Protein AF-B6IF90-F1 (afdb_monomer_lite)

Secondary structure (DSSP, 8-state):
------HHHHHHHHHHHHHHHHHHHHHHHHHHHHHHIIIIIHHHHHS---SS--HHHHHHHHHHHHHHHHHHHHHHHHHHHHHHHHHHHHHHHHHHHHHHH--

pLDDT: mean 78.38, std 13.09, range [39.22, 93.06]

Sequence (103 aa):
MTMLDSAFDRERAEIVTRLLKVTDQLAATRELLKDFEEVWVHPITTKKRVRGQTRAQLWVMTKIMEREIQFNQMIWELTAAQAHETEAILRETLHDELKKFQL

Radius of gyration: 22.98 Å; chains: 1; bounding box: 45×23×72 Å

Structure (mmCIF, N/CA/C/O backbone):
data_AF-B6IF90-F1
#
_entry.id   AF-B6IF90-F1
#
loop_
_atom_site.group_PDB
_atom_site.id
_atom_site.type_symbol
_atom_site.label_atom_id
_atom_site.label_alt_id
_atom_site.label_comp_id
_atom_site.label_asym_id
_atom_site.label_entity_id
_atom_site.label_seq_id
_atom_site.pdbx_PDB_ins_code
_atom_site.Cartn_x
_atom_site.Cartn_y
_atom_site.Cartn_z
_atom_site.occupancy
_atom_site.B_iso_or_equiv
_atom_site.auth_seq_id
_atom_site.auth_comp_id
_atom_site.auth_asym_id
_atom_site.auth_atom_id
_atom_site.pdbx_PDB_model_num
ATOM 1 N N . MET A 1 1 ? 16.841 -7.232 -40.345 1.00 39.22 1 MET A N 1
ATOM 2 C CA . MET A 1 1 ? 15.839 -6.872 -39.323 1.00 39.22 1 MET A CA 1
ATOM 3 C C . MET A 1 1 ? 16.313 -7.472 -38.009 1.00 39.22 1 MET A C 1
ATOM 5 O O . MET A 1 1 ? 15.914 -8.562 -37.632 1.00 39.22 1 MET A O 1
ATOM 9 N N . THR A 1 2 ? 17.313 -6.836 -37.408 1.00 40.00 2 THR A N 1
ATOM 10 C CA . THR A 1 2 ? 17.914 -7.249 -36.140 1.00 40.00 2 THR A CA 1
ATOM 11 C C . THR A 1 2 ? 17.049 -6.672 -35.031 1.00 40.00 2 THR A C 1
ATOM 13 O O . THR A 1 2 ? 17.143 -5.483 -34.740 1.00 40.00 2 THR A O 1
ATOM 16 N N . MET A 1 3 ? 16.174 -7.499 -34.452 1.00 49.12 3 MET A N 1
ATOM 17 C CA . MET A 1 3 ? 15.621 -7.229 -33.126 1.00 49.12 3 MET A CA 1
ATOM 18 C C . MET A 1 3 ? 16.778 -7.340 -32.129 1.00 49.12 3 MET A C 1
ATOM 20 O O . MET A 1 3 ? 17.048 -8.400 -31.572 1.00 49.12 3 MET A O 1
ATOM 24 N N . LEU A 1 4 ? 17.548 -6.262 -32.004 1.00 46.81 4 LEU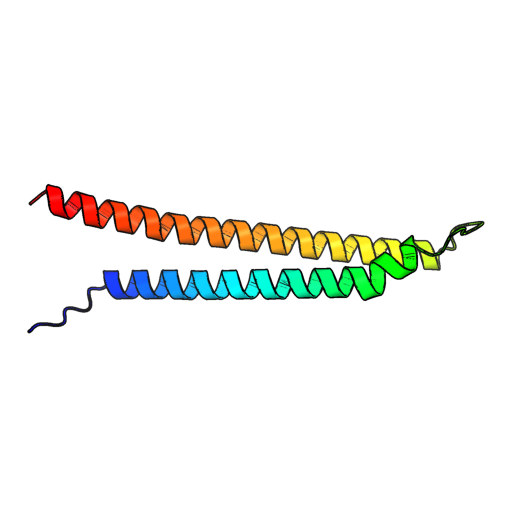 A N 1
ATOM 25 C CA . LEU A 1 4 ? 18.354 -6.015 -30.823 1.00 46.81 4 LEU A CA 1
ATOM 26 C C . LEU A 1 4 ? 17.354 -5.590 -29.752 1.00 46.81 4 LEU A C 1
ATOM 28 O O . LEU A 1 4 ? 17.085 -4.401 -29.622 1.00 46.81 4 LEU A O 1
ATOM 32 N N . ASP A 1 5 ? 16.781 -6.565 -29.042 1.00 56.12 5 ASP A N 1
ATOM 33 C CA . ASP A 1 5 ? 16.251 -6.319 -27.701 1.00 56.12 5 ASP A CA 1
ATOM 34 C C . ASP A 1 5 ? 17.437 -5.800 -26.891 1.00 56.12 5 ASP A C 1
ATOM 36 O O . ASP A 1 5 ? 18.301 -6.554 -26.429 1.00 56.12 5 ASP A O 1
ATOM 40 N N . SER A 1 6 ? 17.559 -4.478 -26.853 1.00 67.00 6 SER A N 1
ATOM 41 C CA . SER A 1 6 ? 18.617 -3.797 -26.139 1.00 67.00 6 SER A CA 1
ATOM 42 C C . SER A 1 6 ? 18.497 -4.203 -24.673 1.00 67.00 6 SER A C 1
ATOM 44 O O . SER A 1 6 ? 17.389 -4.276 -24.142 1.00 67.00 6 SER A O 1
ATOM 46 N N . ALA A 1 7 ? 19.614 -4.453 -23.981 1.00 71.38 7 ALA A N 1
ATOM 47 C CA . ALA A 1 7 ? 19.598 -4.680 -22.528 1.00 71.38 7 ALA A CA 1
ATOM 48 C C . ALA A 1 7 ? 18.789 -3.592 -21.784 1.00 71.38 7 ALA A C 1
ATOM 50 O O . ALA A 1 7 ? 18.186 -3.860 -20.750 1.00 71.38 7 ALA A O 1
ATOM 51 N N . PHE A 1 8 ? 18.707 -2.410 -22.395 1.00 66.75 8 PHE A N 1
ATOM 52 C CA . PHE A 1 8 ? 17.871 -1.282 -22.021 1.00 66.75 8 PHE A CA 1
ATOM 53 C C . PHE A 1 8 ? 16.353 -1.542 -22.074 1.00 66.75 8 PHE A C 1
ATOM 55 O O . PHE A 1 8 ? 15.651 -1.243 -21.114 1.00 66.75 8 PHE A O 1
ATOM 62 N N . ASP A 1 9 ? 15.823 -2.137 -23.149 1.00 75.25 9 ASP A N 1
ATOM 63 C CA . ASP A 1 9 ? 14.384 -2.438 -23.256 1.00 75.25 9 ASP A CA 1
ATOM 64 C C . ASP A 1 9 ? 13.957 -3.462 -22.199 1.00 75.25 9 ASP A C 1
ATOM 66 O O . ASP A 1 9 ? 12.849 -3.404 -21.658 1.00 75.25 9 ASP A O 1
ATOM 70 N N . ARG A 1 10 ? 14.873 -4.374 -21.854 1.00 81.00 10 ARG A N 1
ATOM 71 C CA . ARG A 1 10 ? 14.686 -5.345 -20.776 1.00 81.00 10 ARG A CA 1
ATOM 72 C C . ARG A 1 10 ? 14.665 -4.679 -19.399 1.00 81.00 10 ARG A C 1
ATOM 74 O O . ARG A 1 10 ? 13.781 -4.992 -18.606 1.00 81.00 10 ARG A O 1
ATOM 81 N N . GLU A 1 11 ? 15.596 -3.766 -19.133 1.00 78.56 11 GLU A N 1
ATOM 82 C CA . GLU A 1 11 ? 15.661 -3.007 -17.877 1.00 78.56 11 GLU A CA 1
ATOM 83 C C . GLU A 1 11 ? 14.408 -2.141 -17.685 1.00 78.56 11 GLU A C 1
ATOM 85 O O . GLU A 1 11 ? 13.759 -2.197 -16.638 1.00 78.56 11 GLU A O 1
ATOM 90 N N . ARG A 1 12 ? 13.968 -1.453 -18.742 1.00 79.00 12 ARG A N 1
ATOM 91 C CA . ARG A 1 12 ? 12.729 -0.669 -18.739 1.00 79.00 12 ARG A CA 1
ATOM 92 C C . ARG A 1 12 ? 11.493 -1.535 -18.482 1.00 79.00 12 ARG A C 1
ATOM 94 O O . ARG A 1 12 ? 10.633 -1.164 -17.683 1.00 79.00 12 ARG A O 1
ATOM 101 N N . ALA A 1 13 ? 11.390 -2.699 -19.126 1.00 84.06 13 ALA A N 1
ATOM 102 C CA . ALA A 1 13 ? 10.293 -3.639 -18.882 1.00 84.06 13 ALA A CA 1
ATOM 103 C C . ALA A 1 13 ? 10.280 -4.151 -17.430 1.00 84.06 13 ALA A C 1
ATOM 105 O O . ALA A 1 13 ? 9.211 -4.323 -16.835 1.00 84.06 13 ALA A O 1
ATOM 106 N N . GLU A 1 14 ? 11.455 -4.354 -16.833 1.00 86.75 14 GLU A N 1
ATOM 107 C CA . GLU A 1 14 ? 11.600 -4.752 -15.434 1.00 86.75 1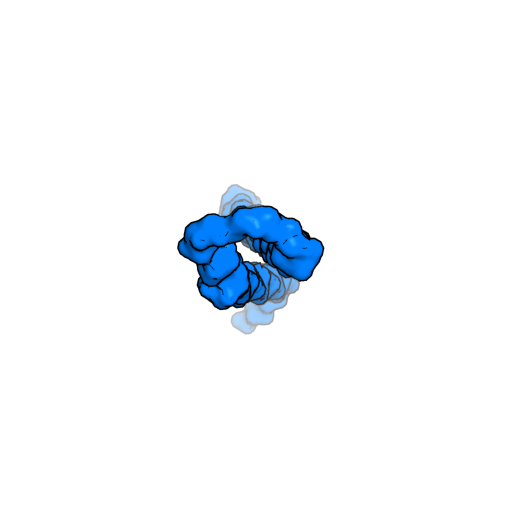4 GLU A CA 1
ATOM 108 C C . GLU A 1 14 ? 11.183 -3.633 -14.465 1.00 86.75 14 GLU A C 1
ATOM 110 O O . GLU A 1 14 ? 10.452 -3.902 -13.508 1.00 86.75 14 GLU A O 1
ATOM 115 N N . ILE A 1 15 ? 11.571 -2.379 -14.723 1.00 81.94 15 ILE A N 1
ATOM 116 C CA . ILE A 1 15 ? 11.141 -1.205 -13.939 1.00 81.94 15 ILE A CA 1
ATOM 117 C C . ILE A 1 15 ? 9.620 -1.033 -14.007 1.00 81.94 15 ILE A C 1
ATOM 119 O O . ILE A 1 15 ? 8.963 -0.902 -12.975 1.00 81.94 15 ILE A O 1
ATOM 123 N N . VAL A 1 16 ? 9.028 -1.117 -15.203 1.00 84.81 16 VAL A N 1
ATOM 124 C CA . VAL A 1 16 ? 7.567 -1.025 -15.381 1.00 84.81 16 VAL A CA 1
ATOM 125 C C . VAL A 1 16 ? 6.846 -2.144 -14.628 1.00 84.81 16 VAL A C 1
ATOM 127 O O . VAL A 1 16 ? 5.846 -1.896 -13.954 1.00 84.81 16 VAL A O 1
ATOM 130 N N . THR A 1 17 ? 7.368 -3.370 -14.683 1.00 90.06 17 THR A N 1
ATOM 131 C CA . THR A 1 17 ? 6.799 -4.510 -13.949 1.00 90.06 17 THR A CA 1
ATOM 132 C C . THR A 1 17 ? 6.842 -4.280 -12.435 1.00 90.06 17 THR A C 1
ATOM 134 O O . THR A 1 17 ? 5.855 -4.533 -11.739 1.00 90.06 17 THR A O 1
ATOM 137 N N . ARG A 1 18 ? 7.961 -3.760 -11.910 1.00 87.00 18 ARG A N 1
ATOM 138 C CA . ARG A 1 18 ? 8.090 -3.394 -10.491 1.00 87.00 18 ARG A CA 1
ATOM 139 C C . ARG A 1 18 ? 7.115 -2.285 -10.099 1.00 87.00 18 ARG A C 1
ATOM 141 O O . ARG A 1 18 ? 6.449 -2.414 -9.074 1.00 87.00 18 ARG A O 1
ATOM 148 N N . LEU A 1 19 ? 6.968 -1.253 -10.929 1.00 86.88 19 LEU A N 1
ATOM 149 C CA . LEU A 1 19 ? 6.040 -0.147 -10.691 1.00 86.88 19 LEU A CA 1
ATOM 150 C C . LEU A 1 19 ? 4.582 -0.623 -10.618 1.00 86.88 19 LEU A C 1
ATOM 152 O O . LEU A 1 19 ? 3.852 -0.227 -9.706 1.00 86.88 19 LEU A O 1
ATOM 156 N N . LEU A 1 20 ? 4.164 -1.492 -11.545 1.00 88.31 20 LEU A N 1
ATOM 157 C CA . LEU A 1 20 ? 2.825 -2.088 -11.537 1.00 88.31 20 LEU A CA 1
ATOM 158 C C . LEU A 1 20 ? 2.585 -2.869 -10.244 1.00 88.31 20 LEU A C 1
ATOM 160 O O . LEU A 1 20 ? 1.596 -2.634 -9.556 1.00 88.31 20 LEU A O 1
ATOM 164 N N . LYS A 1 21 ? 3.547 -3.707 -9.845 1.00 91.81 21 LYS A N 1
ATOM 165 C CA . LYS A 1 21 ? 3.461 -4.474 -8.599 1.00 91.81 21 LYS A CA 1
ATOM 166 C C . LYS A 1 21 ? 3.321 -3.577 -7.364 1.00 91.81 21 LYS A C 1
ATOM 168 O O . LYS A 1 21 ? 2.477 -3.853 -6.515 1.00 91.81 21 LYS A O 1
ATOM 173 N N . VAL A 1 22 ? 4.124 -2.516 -7.250 1.00 86.44 22 VAL A N 1
ATOM 174 C CA . VAL A 1 22 ? 4.038 -1.566 -6.124 1.00 86.44 22 VAL A CA 1
ATOM 175 C C . VAL A 1 22 ? 2.688 -0.843 -6.122 1.00 86.44 22 VAL A C 1
ATOM 177 O O . VAL A 1 22 ? 2.087 -0.658 -5.064 1.00 86.44 22 VAL A O 1
ATOM 180 N N . THR A 1 23 ? 2.179 -0.485 -7.301 1.00 84.88 23 THR A N 1
ATOM 181 C CA . THR A 1 23 ? 0.868 0.163 -7.456 1.00 84.88 23 THR A CA 1
ATOM 182 C C . THR A 1 23 ? -0.265 -0.754 -6.988 1.00 84.88 23 THR A C 1
ATOM 184 O O . THR A 1 23 ? -1.118 -0.323 -6.209 1.00 84.88 23 THR A O 1
ATOM 187 N N . ASP A 1 24 ? -0.239 -2.028 -7.380 1.00 92.31 24 ASP A N 1
ATOM 188 C CA . ASP A 1 24 ? -1.219 -3.028 -6.946 1.00 92.31 24 ASP A CA 1
ATOM 189 C C . ASP A 1 24 ? -1.158 -3.258 -5.429 1.00 92.31 24 ASP A C 1
ATOM 191 O O . ASP A 1 24 ? -2.188 -3.313 -4.754 1.00 92.31 24 ASP A O 1
ATOM 195 N N . GLN A 1 25 ? 0.051 -3.332 -4.862 1.00 89.81 25 GLN A N 1
ATOM 196 C CA . GLN A 1 25 ? 0.250 -3.461 -3.415 1.00 89.81 25 GLN A CA 1
ATOM 197 C C . GLN A 1 25 ? -0.288 -2.249 -2.646 1.00 89.81 25 GLN A C 1
ATOM 199 O O . GLN A 1 25 ? -0.882 -2.415 -1.577 1.00 89.81 25 GLN A O 1
ATOM 204 N N . LEU A 1 26 ? -0.120 -1.038 -3.182 1.00 87.44 26 LEU A N 1
ATOM 205 C CA . LEU A 1 26 ? -0.653 0.186 -2.585 1.00 87.44 26 LEU A CA 1
ATOM 206 C C . LEU A 1 26 ? -2.186 0.198 -2.617 1.00 87.44 26 LEU A C 1
ATOM 208 O O . LEU A 1 26 ? -2.814 0.542 -1.615 1.00 87.44 26 LEU A O 1
ATOM 212 N N . ALA A 1 27 ? -2.790 -0.210 -3.736 1.00 89.31 27 ALA A N 1
ATOM 213 C CA . ALA A 1 27 ? -4.240 -0.332 -3.861 1.00 89.31 27 ALA A CA 1
ATOM 214 C C . ALA A 1 27 ? -4.804 -1.358 -2.865 1.00 89.31 27 ALA A C 1
ATOM 216 O O . ALA A 1 27 ? -5.691 -1.027 -2.081 1.00 89.31 27 ALA A O 1
ATOM 217 N N . ALA A 1 28 ? -4.224 -2.561 -2.814 1.00 91.75 28 ALA A N 1
ATOM 218 C CA . ALA A 1 28 ? -4.635 -3.606 -1.876 1.00 91.75 28 ALA A CA 1
ATOM 219 C C . ALA A 1 28 ? -4.495 -3.161 -0.410 1.00 91.75 28 ALA A C 1
ATOM 221 O O . ALA A 1 28 ? -5.372 -3.413 0.412 1.00 91.75 28 ALA A O 1
ATOM 222 N N . THR A 1 29 ? -3.413 -2.452 -0.082 1.00 88.38 29 THR A N 1
ATOM 223 C CA . THR A 1 29 ? -3.188 -1.900 1.261 1.00 88.38 29 THR A CA 1
ATOM 224 C C . THR A 1 29 ? -4.261 -0.890 1.658 1.00 88.38 29 THR A C 1
ATOM 226 O O . THR A 1 29 ? -4.731 -0.910 2.795 1.00 88.38 29 THR A O 1
ATOM 229 N N . ARG A 1 30 ? -4.655 -0.005 0.736 1.00 88.56 30 ARG A N 1
ATOM 230 C CA . ARG A 1 30 ? -5.701 0.997 0.983 1.00 88.56 30 ARG A CA 1
ATOM 231 C C . ARG A 1 30 ? -7.069 0.355 1.197 1.00 88.56 30 ARG A C 1
ATOM 233 O O . ARG A 1 30 ? -7.781 0.784 2.098 1.00 88.56 30 ARG A O 1
ATOM 240 N N . GLU A 1 31 ? -7.404 -0.686 0.437 1.00 93.06 31 GLU A N 1
ATOM 241 C CA . GLU A 1 31 ? -8.644 -1.443 0.661 1.00 93.06 31 GLU A CA 1
ATOM 242 C C . GLU A 1 31 ? -8.638 -2.135 2.032 1.00 93.06 31 GLU A C 1
ATOM 244 O O . GLU A 1 31 ? -9.597 -2.010 2.786 1.00 93.06 31 GLU A O 1
ATOM 249 N N . LEU A 1 32 ? -7.524 -2.764 2.429 1.00 90.62 32 LEU A N 1
ATOM 250 C CA . LEU A 1 32 ? -7.404 -3.368 3.762 1.00 90.62 32 LEU A CA 1
ATOM 251 C C . LEU A 1 32 ? -7.523 -2.345 4.900 1.00 90.62 32 LEU A C 1
ATOM 253 O O . LEU A 1 32 ? -8.084 -2.664 5.949 1.00 90.62 32 LEU A O 1
ATOM 257 N N . LEU A 1 33 ? -6.986 -1.134 4.716 1.00 89.44 33 LEU A N 1
ATOM 258 C CA . LEU A 1 33 ? -7.142 -0.047 5.681 1.00 89.44 33 LEU A CA 1
ATOM 259 C C . LEU A 1 33 ? -8.611 0.377 5.787 1.00 89.44 33 LEU A C 1
ATOM 261 O O . LEU A 1 33 ? -9.121 0.512 6.894 1.00 89.44 33 LEU A O 1
ATOM 265 N N . LYS A 1 34 ? -9.301 0.526 4.655 1.00 90.56 34 LYS A N 1
ATOM 266 C CA . LYS A 1 34 ? -10.722 0.882 4.619 1.00 90.56 34 LYS A CA 1
ATOM 267 C C . LYS A 1 34 ? -11.593 -0.171 5.314 1.00 90.56 34 LYS A C 1
ATOM 269 O O . LYS A 1 34 ? -12.402 0.181 6.170 1.00 90.56 34 LYS A O 1
ATOM 274 N N . ASP A 1 35 ? -11.378 -1.452 5.018 1.00 90.50 35 ASP A N 1
ATOM 275 C CA . ASP A 1 35 ? -12.070 -2.561 5.688 1.00 90.50 35 ASP A CA 1
ATOM 276 C C . ASP A 1 35 ? -11.794 -2.553 7.198 1.00 90.50 35 ASP A C 1
ATOM 278 O O . ASP A 1 35 ? -12.686 -2.767 8.024 1.00 90.50 35 ASP A O 1
ATOM 282 N N . PHE A 1 36 ? -10.546 -2.281 7.586 1.00 87.00 36 PHE A N 1
ATOM 283 C CA . PHE A 1 36 ? -10.166 -2.157 8.986 1.00 87.00 36 PHE A CA 1
ATOM 284 C C . PHE A 1 36 ? -10.882 -0.988 9.680 1.00 87.00 36 PHE A C 1
ATOM 286 O O . PHE A 1 36 ? -11.396 -1.155 10.791 1.00 87.00 36 PHE A O 1
ATOM 293 N N . GLU A 1 37 ? -10.950 0.175 9.036 1.00 86.00 37 GLU A N 1
ATOM 294 C CA . GLU A 1 37 ? -11.648 1.349 9.554 1.00 86.00 37 GLU A CA 1
ATOM 295 C C . GLU A 1 37 ? -13.145 1.080 9.747 1.00 86.00 37 GLU A C 1
ATOM 297 O O . GLU A 1 37 ? -13.695 1.389 10.809 1.00 86.00 37 GLU A O 1
ATOM 302 N N . GLU A 1 38 ? -13.789 0.447 8.768 1.00 88.81 38 GLU A N 1
ATOM 303 C CA . GLU A 1 38 ? -15.219 0.144 8.796 1.00 88.81 38 GLU A CA 1
ATOM 304 C C . GLU A 1 38 ? -15.575 -0.896 9.868 1.00 88.81 38 GLU A C 1
ATOM 306 O O . GLU A 1 38 ? -16.530 -0.711 10.628 1.00 88.81 38 GLU A O 1
ATOM 311 N N . VAL A 1 39 ? -14.792 -1.974 9.972 1.00 84.25 39 VAL A N 1
ATOM 312 C CA . VAL A 1 39 ? -15.092 -3.099 10.871 1.00 84.25 39 VAL A CA 1
ATOM 313 C C . VAL A 1 39 ? -14.652 -2.829 12.309 1.00 84.25 39 VAL A C 1
ATOM 315 O O . VAL A 1 39 ? -15.333 -3.247 13.249 1.00 84.25 39 VAL A O 1
ATOM 318 N N . TRP A 1 40 ? -13.523 -2.148 12.512 1.00 81.25 40 TRP A N 1
ATOM 319 C CA . TRP A 1 40 ? -12.891 -2.052 13.831 1.00 81.25 40 TRP A CA 1
ATOM 320 C C . TRP A 1 40 ? -12.879 -0.637 14.398 1.00 81.25 40 TRP A C 1
ATOM 322 O O . TRP A 1 40 ? -13.171 -0.462 15.581 1.00 81.25 40 TRP A O 1
ATOM 332 N N . VAL A 1 41 ? -12.586 0.382 13.590 1.00 80.25 41 VAL A N 1
ATOM 333 C CA . VAL A 1 41 ? -12.447 1.760 14.090 1.00 80.25 41 VAL A CA 1
ATOM 334 C C . VAL A 1 41 ? -13.817 2.401 14.309 1.00 80.25 41 VAL A C 1
ATOM 336 O O . VAL A 1 41 ? -14.132 2.846 15.417 1.00 80.25 41 VAL A O 1
ATOM 339 N N . HIS A 1 42 ? -14.665 2.425 13.281 1.00 82.56 42 HIS A N 1
ATOM 340 C CA . HIS A 1 42 ? -15.964 3.099 13.317 1.00 82.56 42 HIS A CA 1
ATOM 341 C C . HIS A 1 42 ? -16.904 2.587 14.419 1.00 82.56 42 HIS A C 1
ATOM 343 O O . HIS A 1 42 ? -17.476 3.417 15.136 1.00 82.56 42 HIS A O 1
ATOM 349 N N . PRO A 1 43 ? -17.062 1.270 14.655 1.00 77.25 43 PRO A N 1
ATOM 350 C CA . PRO A 1 43 ? -17.980 0.774 15.682 1.00 77.25 43 PRO A CA 1
ATOM 351 C C . PRO A 1 43 ? -17.563 1.140 17.112 1.00 77.25 43 PRO A C 1
ATOM 353 O O . PRO A 1 43 ? -18.408 1.209 18.010 1.00 77.25 43 PRO A O 1
ATOM 356 N N . ILE A 1 44 ? -16.269 1.380 17.332 1.00 73.31 44 ILE A N 1
ATOM 357 C CA . ILE A 1 44 ? -15.704 1.722 18.642 1.00 73.31 44 ILE A CA 1
ATOM 358 C C . ILE A 1 44 ? -15.772 3.230 18.891 1.00 73.31 44 ILE A C 1
ATOM 360 O O . ILE A 1 44 ? -15.992 3.649 20.028 1.00 73.31 44 ILE A O 1
ATOM 364 N N . THR A 1 45 ? -15.662 4.050 17.843 1.00 69.38 45 THR A N 1
ATOM 365 C CA . THR A 1 45 ? -15.732 5.516 17.945 1.00 69.38 45 THR A CA 1
ATOM 366 C C . THR A 1 45 ? -17.165 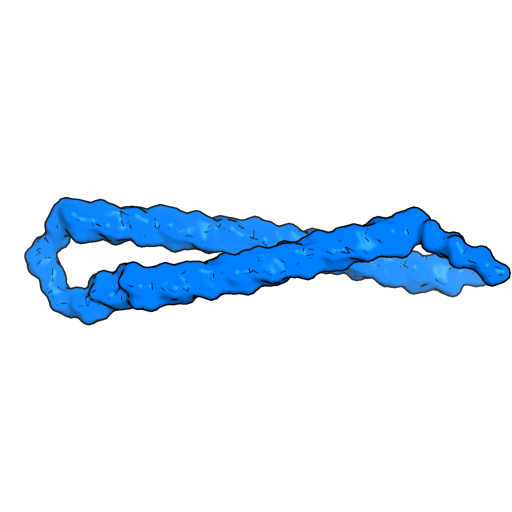6.065 17.943 1.00 69.38 45 THR A C 1
ATOM 368 O O . THR A 1 45 ? -17.413 7.126 18.515 1.00 69.38 45 THR A O 1
ATOM 371 N N . THR A 1 46 ? -18.137 5.348 17.365 1.00 66.69 46 THR A N 1
ATOM 372 C CA . THR A 1 46 ? -19.538 5.814 17.241 1.00 66.69 46 THR A CA 1
ATOM 373 C C . THR A 1 46 ? -20.441 5.498 18.439 1.00 66.69 46 THR A C 1
ATOM 375 O O . THR A 1 46 ? -21.470 6.159 18.623 1.00 66.69 46 THR A O 1
ATOM 378 N N . LYS A 1 47 ? -20.085 4.546 19.313 1.00 56.69 47 LYS A N 1
ATOM 379 C CA . LYS A 1 47 ? -20.883 4.260 20.520 1.00 56.69 47 LYS A CA 1
ATOM 380 C C . LYS A 1 47 ? -20.629 5.308 21.612 1.00 56.69 47 LYS A C 1
ATOM 382 O O . LYS A 1 47 ? -19.680 5.232 22.387 1.00 56.69 47 LYS A O 1
ATOM 387 N N . LYS A 1 48 ? -21.528 6.297 21.687 1.00 56.34 48 LYS A N 1
ATOM 388 C CA . LYS A 1 48 ? -21.586 7.326 22.740 1.00 56.34 48 LYS A CA 1
ATOM 389 C C . LYS A 1 48 ? -21.535 6.717 24.156 1.00 56.34 48 LYS A C 1
ATOM 391 O O . LYS A 1 48 ? -22.353 5.872 24.502 1.00 56.34 48 LYS A O 1
ATOM 396 N N . ARG A 1 49 ? -20.667 7.311 24.990 1.00 50.88 49 ARG A N 1
ATOM 397 C CA . ARG A 1 49 ? -20.535 7.211 26.463 1.00 50.88 49 ARG A CA 1
ATOM 398 C C . ARG A 1 49 ? -20.022 5.882 27.022 1.00 50.88 49 ARG A C 1
ATOM 400 O O . ARG A 1 49 ? -20.786 5.028 27.457 1.00 50.88 49 ARG A O 1
ATOM 407 N N . VAL A 1 50 ? -18.709 5.827 27.223 1.00 51.62 50 VAL A N 1
ATOM 408 C CA . VAL A 1 50 ? -18.102 4.941 28.219 1.00 51.62 50 VAL A CA 1
ATOM 409 C C . VAL A 1 50 ? -17.953 5.725 29.529 1.00 51.62 50 VAL A C 1
ATOM 411 O O . VAL A 1 50 ? -17.078 6.580 29.657 1.00 51.62 50 VAL A O 1
ATOM 414 N N . ARG A 1 51 ? -18.828 5.474 30.513 1.00 53.31 51 ARG A N 1
ATOM 415 C CA . ARG A 1 51 ? -18.546 5.840 31.911 1.00 53.31 51 ARG A CA 1
ATOM 416 C C . ARG A 1 51 ? -17.487 4.859 32.422 1.00 53.31 51 ARG A C 1
ATOM 418 O O . ARG A 1 51 ? -17.824 3.728 32.743 1.00 53.31 51 ARG A O 1
ATOM 425 N N . GLY A 1 52 ? -16.231 5.310 32.457 1.00 57.75 52 GLY A N 1
ATOM 426 C CA . GLY A 1 52 ? -15.068 4.544 32.918 1.00 57.75 52 GLY A CA 1
ATOM 427 C C . GLY A 1 52 ? -14.545 3.568 31.864 1.00 57.75 52 GLY A C 1
ATOM 428 O O . GLY A 1 52 ? -15.125 2.506 31.661 1.00 57.75 52 GLY A O 1
ATOM 429 N N . GLN A 1 53 ? -13.452 3.925 31.181 1.00 66.06 53 GLN A N 1
ATOM 430 C CA . GLN A 1 53 ? -12.778 3.010 30.258 1.00 66.06 53 GLN A CA 1
ATOM 431 C C . GLN A 1 53 ? -12.299 1.769 31.018 1.00 66.06 53 GLN A C 1
ATOM 433 O O . GLN A 1 53 ? -11.507 1.855 31.956 1.00 66.06 53 GLN A O 1
ATOM 438 N N . THR A 1 54 ? -12.792 0.602 30.618 1.00 74.50 54 THR A N 1
ATOM 439 C CA . THR A 1 54 ? -12.312 -0.680 31.142 1.00 74.50 54 THR A CA 1
ATOM 440 C C . THR A 1 54 ? -10.924 -0.988 30.572 1.00 74.50 54 THR A C 1
ATOM 442 O O . THR A 1 54 ? -10.592 -0.575 29.460 1.00 74.50 54 THR A O 1
ATOM 445 N N . ARG A 1 55 ? -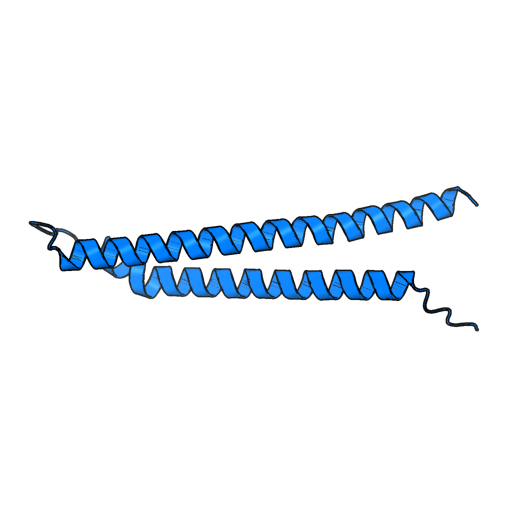10.107 -1.771 31.292 1.00 78.88 55 ARG A N 1
ATOM 446 C CA . ARG A 1 55 ? -8.794 -2.229 30.785 1.00 78.88 55 ARG A CA 1
ATOM 447 C C . ARG A 1 55 ? -8.900 -2.947 29.434 1.00 78.88 55 ARG A C 1
ATOM 449 O O . ARG A 1 55 ? -8.019 -2.791 28.598 1.00 78.88 55 ARG A O 1
ATOM 456 N N . ALA A 1 56 ? -9.986 -3.689 29.212 1.00 77.69 56 ALA A N 1
ATOM 457 C CA . ALA A 1 56 ? -10.249 -4.359 27.941 1.00 77.69 56 ALA A CA 1
ATOM 458 C C . ALA A 1 56 ? -10.446 -3.356 26.791 1.00 77.69 56 ALA A C 1
ATOM 460 O O . ALA A 1 56 ? -9.871 -3.537 25.724 1.00 77.69 56 ALA A O 1
ATOM 461 N N . GLN A 1 57 ? -11.192 -2.268 27.012 1.00 74.88 57 GLN A N 1
ATOM 462 C CA . GLN A 1 57 ? -11.381 -1.217 26.003 1.00 74.88 57 GLN A CA 1
ATOM 463 C C . GLN A 1 57 ? -10.075 -0.492 25.672 1.00 74.88 57 GLN A C 1
ATOM 465 O O . GLN A 1 57 ? -9.800 -0.255 24.500 1.00 74.88 57 GLN A O 1
ATOM 470 N N . LEU A 1 58 ? -9.253 -0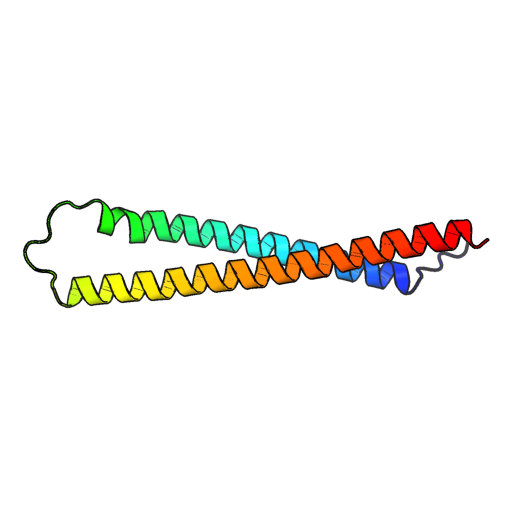.189 26.683 1.00 81.38 58 LEU A N 1
ATOM 471 C CA . LEU A 1 58 ? -7.930 0.404 26.470 1.00 81.38 58 LEU A CA 1
ATOM 472 C C . LEU A 1 58 ? -7.034 -0.513 25.636 1.00 81.38 58 LEU A C 1
ATOM 474 O O . LEU A 1 58 ? -6.448 -0.059 24.661 1.00 81.38 58 LEU A O 1
ATOM 478 N N . TRP A 1 59 ? -6.984 -1.807 25.965 1.00 83.88 59 TRP A N 1
ATOM 479 C CA . TRP A 1 59 ? -6.205 -2.780 25.198 1.00 83.88 59 TRP A CA 1
ATOM 480 C C . TRP A 1 59 ? -6.664 -2.872 23.736 1.00 83.88 59 TRP A C 1
ATOM 482 O O . TRP A 1 59 ? -5.829 -2.837 22.834 1.00 83.88 59 TRP A O 1
ATOM 492 N N . VAL A 1 60 ? -7.980 -2.925 23.488 1.00 82.06 60 VAL A N 1
ATOM 493 C CA . VAL A 1 60 ? -8.536 -2.941 22.123 1.00 82.06 60 VAL A CA 1
ATOM 494 C C . VAL A 1 60 ? -8.145 -1.675 21.357 1.00 82.06 60 VAL A C 1
ATOM 496 O O . VAL A 1 60 ? -7.678 -1.774 20.225 1.00 82.06 60 VAL A O 1
ATOM 499 N N . MET A 1 61 ? -8.268 -0.494 21.974 1.00 81.06 61 MET A N 1
ATOM 500 C CA . MET A 1 61 ? -7.842 0.764 21.350 1.00 81.06 61 MET A CA 1
ATOM 501 C C . MET A 1 61 ? -6.344 0.767 21.032 1.00 81.06 61 MET A C 1
ATOM 503 O O . MET A 1 61 ? -5.963 1.155 19.933 1.00 81.06 61 MET A O 1
ATOM 507 N N . THR A 1 62 ? -5.494 0.284 21.943 1.00 87.06 62 THR A N 1
ATOM 508 C CA . THR A 1 62 ? -4.050 0.166 21.692 1.00 87.06 62 THR A CA 1
ATOM 509 C C . THR A 1 62 ? -3.760 -0.728 20.489 1.00 87.06 62 THR A C 1
ATOM 511 O O . THR A 1 62 ? -2.952 -0.354 19.645 1.00 87.06 62 THR A O 1
ATOM 514 N N . LYS A 1 63 ? -4.444 -1.871 20.353 1.00 85.56 63 LYS A N 1
ATOM 515 C CA . LYS A 1 63 ? -4.261 -2.762 19.195 1.00 85.56 63 LYS A CA 1
ATOM 516 C C . LYS A 1 63 ? -4.725 -2.151 17.881 1.00 85.56 63 LYS A C 1
ATOM 518 O O . LYS A 1 63 ? -4.090 -2.378 16.855 1.00 85.56 63 LYS A O 1
ATOM 523 N N . ILE A 1 64 ? -5.777 -1.342 17.917 1.00 85.62 64 ILE A N 1
ATOM 524 C CA . ILE A 1 64 ? -6.231 -0.590 16.747 1.00 85.62 64 ILE A CA 1
ATOM 525 C C . ILE A 1 64 ? -5.191 0.451 16.338 1.00 85.62 64 ILE A C 1
ATOM 527 O O . ILE A 1 64 ? -4.792 0.473 15.179 1.00 85.62 64 ILE A O 1
ATOM 531 N N . MET A 1 65 ? -4.681 1.235 17.291 1.00 86.69 65 MET A N 1
ATOM 532 C CA . MET A 1 65 ? -3.643 2.234 17.020 1.00 86.69 65 MET A CA 1
ATOM 533 C C . MET A 1 65 ? -2.351 1.597 16.490 1.00 86.69 65 MET A C 1
ATOM 535 O O . MET A 1 65 ? -1.780 2.090 15.523 1.00 86.69 65 MET A O 1
ATOM 539 N N . GLU A 1 66 ? -1.897 0.482 17.077 1.00 91.75 66 GLU A N 1
ATOM 540 C CA . GLU A 1 66 ? -0.736 -0.270 16.576 1.00 91.75 66 GLU A CA 1
ATOM 541 C C . GLU A 1 66 ? -0.928 -0.683 15.109 1.00 91.75 66 GLU A C 1
ATOM 543 O O . GLU A 1 66 ? -0.002 -0.574 14.304 1.00 91.75 66 GLU A O 1
ATOM 548 N N . ARG A 1 67 ? -2.131 -1.143 14.746 1.00 85.75 67 ARG A N 1
ATOM 549 C CA . ARG A 1 67 ? -2.428 -1.599 13.386 1.00 85.75 67 ARG A CA 1
ATOM 550 C C . ARG A 1 67 ? -2.558 -0.446 12.392 1.00 85.75 67 ARG A C 1
ATOM 552 O O . ARG A 1 67 ? -2.073 -0.563 11.271 1.00 85.75 67 ARG A O 1
ATOM 559 N N . GLU A 1 68 ? -3.149 0.667 12.808 1.00 86.38 68 GLU A N 1
ATOM 560 C CA . GLU A 1 68 ? -3.236 1.894 12.012 1.00 86.38 68 GLU A CA 1
ATOM 561 C C . GLU A 1 68 ? -1.840 2.456 11.695 1.00 86.38 68 GLU A C 1
ATOM 563 O O . GLU A 1 68 ? -1.545 2.783 10.546 1.00 86.38 68 GLU A O 1
ATOM 568 N N . ILE A 1 69 ? -0.934 2.472 12.681 1.00 91.38 69 ILE A N 1
ATOM 569 C CA . ILE A 1 69 ? 0.471 2.860 12.478 1.00 91.38 69 ILE A CA 1
ATOM 570 C C . ILE A 1 69 ? 1.143 1.957 11.432 1.00 91.38 69 ILE A C 1
ATOM 572 O O . ILE A 1 69 ? 1.819 2.464 10.538 1.00 91.38 69 ILE A O 1
ATOM 576 N N . GLN A 1 70 ? 0.928 0.638 11.501 1.00 90.00 70 GLN A N 1
ATOM 577 C CA . GLN A 1 70 ? 1.482 -0.311 10.525 1.00 90.00 70 GLN A CA 1
ATOM 578 C C . GLN A 1 70 ? 0.975 -0.047 9.101 1.00 90.00 70 GLN A C 1
ATOM 580 O O . GLN A 1 70 ? 1.767 -0.075 8.159 1.00 90.00 70 GLN A O 1
ATOM 585 N N . PHE A 1 71 ? -0.322 0.231 8.927 1.00 87.56 71 PHE A N 1
ATOM 586 C CA . PHE A 1 71 ? -0.873 0.579 7.615 1.00 87.56 71 PHE A CA 1
ATOM 587 C C . PHE A 1 71 ? -0.271 1.873 7.071 1.00 87.56 71 PHE A C 1
ATOM 589 O O . PHE A 1 71 ? 0.168 1.905 5.923 1.00 87.56 71 PHE A O 1
ATOM 596 N N . ASN A 1 72 ? -0.190 2.915 7.899 1.00 86.44 72 ASN A N 1
ATOM 597 C CA . ASN A 1 72 ? 0.390 4.196 7.504 1.00 86.44 72 ASN A CA 1
ATOM 598 C C . ASN A 1 72 ? 1.860 4.059 7.094 1.00 86.44 72 ASN A C 1
ATOM 600 O O . ASN A 1 72 ? 2.272 4.626 6.082 1.00 86.44 72 ASN A O 1
ATOM 604 N N . GLN A 1 73 ? 2.636 3.261 7.832 1.00 92.00 73 GLN A N 1
ATOM 605 C CA . GLN A 1 73 ? 4.021 2.975 7.479 1.00 92.00 73 GLN A CA 1
ATOM 606 C C . GLN A 1 73 ? 4.122 2.247 6.131 1.00 92.00 73 GLN A C 1
ATOM 608 O O . GLN A 1 73 ? 4.878 2.674 5.262 1.00 92.00 73 GLN A O 1
ATOM 613 N N . MET A 1 74 ? 3.313 1.206 5.914 1.00 90.12 74 MET A N 1
ATOM 614 C CA . MET A 1 74 ? 3.324 0.449 4.658 1.00 90.12 74 MET A CA 1
ATOM 615 C C . MET A 1 74 ? 2.908 1.312 3.455 1.00 90.12 74 MET A C 1
ATOM 617 O O . MET A 1 74 ? 3.526 1.236 2.396 1.00 90.12 74 MET A O 1
ATOM 621 N N . ILE A 1 75 ? 1.905 2.182 3.614 1.00 89.88 75 ILE A N 1
ATOM 622 C CA . ILE A 1 75 ? 1.495 3.140 2.574 1.00 89.88 75 ILE A CA 1
ATOM 623 C C . ILE A 1 75 ? 2.638 4.096 2.237 1.00 89.88 75 ILE A C 1
ATOM 625 O O . ILE A 1 75 ? 2.888 4.361 1.059 1.00 89.88 75 ILE A O 1
ATOM 629 N N . TRP A 1 76 ? 3.326 4.619 3.252 1.00 93.06 76 TRP A N 1
ATOM 630 C CA . TRP A 1 76 ? 4.447 5.530 3.052 1.00 93.06 76 TRP A CA 1
ATOM 631 C C . TRP A 1 76 ? 5.600 4.853 2.298 1.00 93.06 76 TRP A C 1
ATOM 633 O O . TRP A 1 76 ? 6.065 5.392 1.294 1.00 93.06 76 TRP A O 1
ATOM 643 N N . GLU A 1 77 ? 6.000 3.648 2.714 1.00 92.94 77 GLU A N 1
ATOM 644 C CA . GLU A 1 77 ? 7.066 2.868 2.069 1.00 92.94 77 GLU A CA 1
ATOM 645 C C . GLU A 1 77 ? 6.733 2.548 0.602 1.00 92.94 77 GLU A C 1
ATOM 647 O O . GLU A 1 77 ? 7.561 2.760 -0.286 1.00 92.94 77 GLU A O 1
ATOM 652 N N . LEU A 1 78 ? 5.501 2.111 0.322 1.00 87.69 78 LEU A N 1
ATOM 653 C CA . LEU A 1 78 ? 5.048 1.816 -1.041 1.00 87.69 78 LEU A CA 1
ATOM 654 C C . LEU A 1 78 ? 4.976 3.077 -1.912 1.00 87.69 78 LEU A C 1
ATOM 656 O O . LEU A 1 78 ? 5.358 3.040 -3.079 1.00 87.69 78 LEU A O 1
ATOM 660 N N . THR A 1 79 ? 4.542 4.207 -1.351 1.00 87.12 79 THR A N 1
ATOM 661 C CA . THR A 1 79 ? 4.505 5.488 -2.076 1.00 87.12 79 THR A CA 1
ATOM 662 C C . THR A 1 79 ? 5.918 5.962 -2.426 1.00 87.12 79 THR A C 1
ATOM 664 O O . THR A 1 79 ? 6.160 6.410 -3.546 1.00 87.12 79 THR A O 1
ATOM 667 N N . ALA A 1 80 ? 6.870 5.823 -1.499 1.00 91.00 80 ALA A N 1
ATOM 668 C CA . ALA A 1 80 ? 8.271 6.149 -1.744 1.00 91.00 80 ALA A CA 1
ATOM 669 C C . ALA A 1 80 ? 8.886 5.249 -2.830 1.00 91.00 80 ALA A C 1
ATOM 671 O O . ALA A 1 80 ? 9.550 5.751 -3.739 1.00 91.00 80 ALA A O 1
ATOM 672 N N . ALA A 1 81 ? 8.613 3.940 -2.789 1.00 87.69 81 ALA A N 1
ATOM 673 C CA . ALA A 1 81 ? 9.049 3.003 -3.823 1.00 87.69 81 ALA A CA 1
ATOM 674 C C . ALA A 1 81 ? 8.460 3.356 -5.200 1.00 87.69 81 ALA A C 1
ATOM 676 O O . ALA A 1 81 ? 9.184 3.391 -6.192 1.00 87.69 81 ALA A O 1
ATOM 677 N N . GLN A 1 82 ? 7.169 3.695 -5.263 1.00 86.00 82 GLN A N 1
ATOM 678 C CA . GLN A 1 82 ? 6.512 4.109 -6.503 1.00 86.00 82 GLN A CA 1
ATOM 679 C C . GLN A 1 82 ? 7.137 5.385 -7.085 1.00 86.00 82 GLN A C 1
ATOM 681 O O . GLN A 1 82 ? 7.364 5.464 -8.294 1.00 86.00 82 GLN A O 1
ATOM 686 N N . ALA A 1 83 ? 7.437 6.375 -6.238 1.00 86.69 83 ALA A N 1
ATOM 687 C CA . ALA A 1 83 ? 8.080 7.618 -6.655 1.00 86.69 83 ALA A CA 1
ATOM 688 C C . ALA A 1 83 ? 9.486 7.368 -7.224 1.00 86.69 83 ALA A C 1
ATOM 690 O O . ALA A 1 83 ? 9.813 7.899 -8.283 1.00 86.69 83 ALA A O 1
ATOM 691 N N . HIS A 1 84 ? 10.278 6.512 -6.571 1.00 86.75 84 HIS A N 1
ATOM 692 C CA . HIS A 1 84 ? 11.616 6.142 -7.035 1.00 86.75 84 HIS A CA 1
ATOM 693 C C . HIS A 1 84 ? 11.589 5.457 -8.413 1.00 86.75 84 HIS A C 1
ATOM 695 O O . HIS A 1 84 ? 12.326 5.852 -9.314 1.00 86.75 84 HIS A O 1
ATOM 701 N N . GLU A 1 85 ? 10.715 4.465 -8.609 1.00 82.50 85 GLU A N 1
ATOM 702 C CA . GLU A 1 85 ? 10.590 3.769 -9.901 1.00 82.50 85 GLU A CA 1
ATOM 703 C C . GLU A 1 85 ? 10.039 4.702 -11.000 1.00 82.50 85 GLU A C 1
ATOM 705 O O . GLU A 1 85 ? 10.466 4.641 -12.151 1.00 82.50 85 GLU A O 1
ATOM 710 N N . THR A 1 86 ? 9.138 5.631 -10.654 1.00 83.00 86 THR A N 1
ATOM 711 C CA . THR A 1 86 ? 8.639 6.652 -11.595 1.00 83.00 86 THR A CA 1
ATOM 712 C C . THR A 1 86 ? 9.750 7.614 -12.025 1.00 83.00 86 THR A C 1
ATOM 714 O O . THR A 1 86 ? 9.849 7.967 -13.201 1.00 83.00 86 THR A O 1
ATOM 717 N 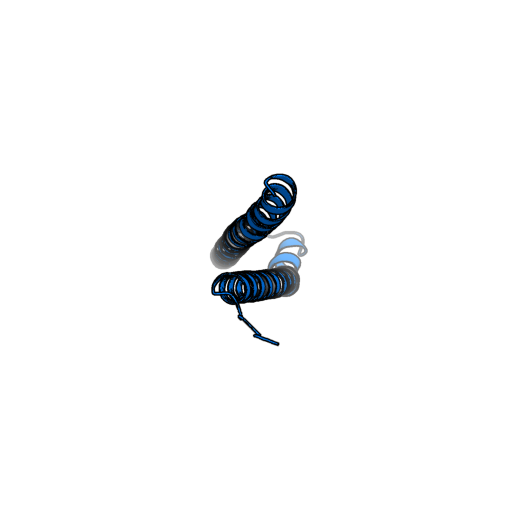N . GLU A 1 87 ? 10.609 8.033 -11.091 1.00 85.75 87 GLU A N 1
ATOM 718 C CA . GLU A 1 87 ? 11.757 8.889 -11.395 1.00 85.75 87 GLU A CA 1
ATOM 719 C C . GLU A 1 87 ? 12.772 8.179 -12.301 1.00 85.75 87 GLU A C 1
ATOM 721 O O . GLU A 1 87 ? 13.308 8.812 -13.214 1.00 85.75 87 GLU A O 1
ATOM 726 N N . ALA A 1 88 ? 12.997 6.874 -12.110 1.00 82.44 88 ALA A N 1
ATOM 727 C CA . ALA A 1 88 ? 13.855 6.078 -12.987 1.00 82.44 88 ALA A CA 1
ATOM 728 C C . ALA A 1 88 ? 13.363 6.123 -14.446 1.00 82.44 88 ALA A C 1
ATOM 730 O O . ALA A 1 88 ? 14.130 6.485 -15.338 1.00 82.44 88 ALA A O 1
ATOM 731 N N . ILE A 1 89 ? 12.060 5.910 -14.673 1.00 78.50 89 ILE A N 1
ATOM 732 C CA . ILE A 1 89 ? 11.444 5.998 -16.010 1.00 78.50 89 ILE A CA 1
ATOM 733 C C . ILE A 1 89 ? 11.594 7.405 -16.613 1.00 78.50 89 ILE A C 1
ATOM 735 O O . ILE A 1 89 ? 11.870 7.552 -17.806 1.00 78.50 89 ILE A O 1
ATOM 739 N N . LEU A 1 90 ? 11.402 8.459 -15.813 1.00 76.56 90 LEU A N 1
ATOM 740 C CA . LEU A 1 90 ? 11.529 9.844 -16.284 1.00 76.56 90 LEU A CA 1
ATOM 741 C C . LEU A 1 90 ? 12.968 10.185 -16.685 1.00 76.56 90 LEU A C 1
ATOM 743 O O . LEU A 1 90 ? 13.182 10.789 -17.739 1.00 76.56 90 LEU A O 1
ATOM 747 N N . ARG A 1 91 ? 13.955 9.779 -15.877 1.00 75.44 91 ARG A N 1
ATOM 748 C CA . ARG A 1 91 ? 15.382 9.953 -16.191 1.00 75.44 91 ARG A CA 1
ATOM 749 C C . ARG A 1 91 ? 15.771 9.197 -17.459 1.00 75.44 91 ARG A C 1
ATOM 751 O O . ARG A 1 91 ? 16.498 9.749 -18.280 1.00 75.44 91 ARG A O 1
ATOM 758 N N . GLU A 1 92 ? 15.261 7.983 -17.642 1.00 71.00 92 GLU A N 1
ATOM 759 C CA . GLU A 1 92 ? 15.477 7.187 -18.857 1.00 71.00 92 GLU A CA 1
ATOM 760 C C . GLU A 1 92 ? 14.866 7.850 -20.094 1.00 71.00 92 GLU A C 1
ATOM 762 O O . GLU A 1 92 ? 15.543 8.005 -21.108 1.00 71.00 92 GLU A O 1
ATOM 767 N N . THR A 1 93 ? 13.627 8.337 -19.993 1.00 70.25 93 THR A N 1
ATOM 768 C CA . THR A 1 93 ? 12.944 9.023 -21.102 1.00 70.25 93 THR A CA 1
ATOM 769 C C . THR A 1 93 ? 13.704 10.283 -21.529 1.00 70.25 93 THR A C 1
ATOM 771 O O . THR A 1 93 ? 13.933 10.504 -22.718 1.00 70.25 93 THR A O 1
ATOM 774 N N . LEU A 1 94 ? 14.166 11.083 -20.562 1.00 68.31 94 LEU A N 1
ATOM 775 C CA . LEU A 1 94 ? 14.997 12.263 -20.821 1.00 68.31 94 LEU A CA 1
ATOM 776 C C . LEU A 1 94 ? 16.357 11.894 -21.433 1.00 68.31 94 LEU A C 1
ATOM 778 O O . LEU A 1 94 ? 16.844 12.599 -22.317 1.00 68.31 94 LEU A O 1
ATOM 782 N N . HIS A 1 95 ? 16.978 10.798 -20.991 1.00 70.56 95 HIS A N 1
ATOM 783 C CA . HIS A 1 95 ? 18.241 10.316 -21.552 1.00 70.56 95 HIS A CA 1
ATOM 784 C C . HIS A 1 95 ? 18.098 9.902 -23.026 1.00 70.56 95 HIS A C 1
ATOM 786 O O . HIS A 1 95 ? 18.943 10.261 -23.852 1.00 70.56 95 HIS A O 1
ATOM 792 N N . ASP A 1 96 ? 17.013 9.206 -23.369 1.00 69.19 96 ASP A N 1
ATOM 793 C CA . ASP A 1 96 ? 16.701 8.807 -24.744 1.00 69.19 96 ASP A CA 1
ATOM 794 C C . ASP A 1 96 ? 16.405 10.004 -25.650 1.00 69.19 96 ASP A C 1
ATOM 796 O O . ASP A 1 96 ? 16.806 10.018 -26.816 1.00 69.19 96 ASP A O 1
ATOM 800 N N . GLU A 1 97 ? 15.721 11.027 -25.134 1.00 67.12 97 GLU A N 1
ATOM 801 C CA . GLU A 1 97 ? 15.482 12.266 -25.873 1.00 67.12 97 GLU A CA 1
ATOM 802 C C . GLU A 1 97 ? 16.778 13.044 -26.116 1.00 67.12 97 GLU A C 1
ATOM 804 O O . GLU A 1 97 ? 17.037 13.447 -27.247 1.00 67.12 97 GLU A O 1
ATOM 809 N N . LEU A 1 98 ? 17.646 13.188 -25.111 1.00 65.38 98 LEU A N 1
ATOM 810 C CA . LEU A 1 98 ? 18.925 13.890 -25.257 1.00 65.38 98 LEU A CA 1
ATOM 811 C C . LEU A 1 98 ? 19.876 13.199 -26.245 1.00 65.38 98 LEU A C 1
ATOM 813 O O . LEU A 1 98 ? 20.533 13.884 -27.030 1.00 65.38 98 LEU A O 1
ATOM 817 N N . LYS A 1 99 ? 19.914 11.859 -26.276 1.00 67.94 99 LYS A N 1
ATOM 818 C CA . LYS A 1 99 ? 20.684 11.099 -27.279 1.00 67.94 99 LYS A CA 1
ATOM 819 C C . LYS A 1 99 ? 20.235 11.380 -28.715 1.00 67.94 99 LYS A C 1
ATOM 821 O O . LYS A 1 99 ? 21.077 11.392 -29.608 1.00 67.94 99 LYS A O 1
ATOM 826 N N . LYS A 1 100 ? 18.943 11.640 -28.950 1.00 68.62 100 LYS A N 1
ATOM 827 C CA . LYS A 1 100 ? 18.421 11.979 -30.289 1.00 68.62 100 LYS A CA 1
ATOM 828 C C . LYS A 1 100 ? 18.902 13.342 -30.795 1.00 68.62 100 LYS A C 1
ATOM 830 O O . LYS A 1 100 ? 18.932 13.536 -32.002 1.00 68.62 100 LYS A O 1
ATOM 835 N N . PHE A 1 101 ? 19.276 14.261 -29.900 1.00 65.38 101 PHE A N 1
ATOM 836 C CA . PHE A 1 101 ? 19.798 15.592 -30.244 1.00 65.38 101 PHE A CA 1
ATOM 837 C C . PHE A 1 101 ? 21.336 15.672 -30.258 1.00 65.38 101 PHE A C 1
ATOM 839 O O . PHE A 1 101 ? 21.885 16.715 -30.606 1.00 65.38 101 PHE A O 1
ATOM 846 N N . GLN A 1 102 ? 22.034 14.603 -29.856 1.00 52.56 102 GLN A N 1
ATOM 847 C CA . GLN A 1 102 ? 23.501 14.484 -29.911 1.00 52.56 102 GLN A CA 1
ATOM 848 C C . GLN A 1 102 ? 24.006 13.706 -31.146 1.00 52.56 102 GLN A C 1
ATOM 850 O O . GLN A 1 102 ? 25.204 13.434 -31.243 1.00 52.56 102 GLN A O 1
ATOM 855 N N . LEU A 1 103 ? 23.105 13.363 -32.073 1.00 48.84 103 LEU A N 1
ATOM 856 C CA . LEU A 1 103 ? 23.381 12.854 -33.424 1.00 48.84 103 LEU A CA 1
ATOM 857 C C . LEU A 1 103 ? 23.172 13.968 -34.455 1.00 48.84 103 LEU A C 1
ATOM 859 O O . LEU A 1 103 ? 23.897 13.945 -35.473 1.00 48.84 103 LEU A O 1
#

Foldseek 3Di:
DDPCPDVVVVVLVVLVVQLVVLVVVLVVLVVVVVVLCVPQVVVLVPDPDDPDQDPVNVVSVVVSVVVNVVSVVSNVVSVVSNVVSVVVVVVVVVVVVVVVVVD

Organism: Caenorhabditis briggsae (NCBI:txid6238)